Protein AF-A0A927RM85-F1 (afdb_monomer)

Secondary structure (DSSP, 8-state):
--------TTHHHHHHTSTT-----TTSSS--HHHHHHHHHHTT--S--------SS-HHHHHHHHHHHHHTT-

Solvent-accessible surface area (backbone atoms only — not comparable to full-atom values): 5017 Å² total; per-residue (Å²): 132,91,72,92,74,71,96,53,98,52,63,69,64,50,48,48,69,39,89,93,40,73,90,62,54,69,88,73,56,89,73,62,58,69,62,52,55,49,51,42,53,74,76,64,64,83,75,84,87,78,87,85,68,92,61,78,98,53,35,66,64,42,50,56,49,31,49,53,60,47,64,80,74,108

Mean predicted aligned error: 7.0 Å

Foldseek 3Di:
DPDPDPPDPQPQNVQCPDPPDDDDQAPPDDDPPLVVVVVCVVVPPPDDDDDDDDDDPCRPVSVVVNCVVVVVRD

Sequence (74 aa):
MLAFLQDTKGGVDALNACEGFKEVPLGEGEVDWVNYLKALKEIGFDGFLTIERECGDNPQADIEKAFSFLKTRI

Structure (mmCIF, N/CA/C/O backbone):
data_AF-A0A927RM85-F1
#
_entry.id   AF-A0A927RM85-F1
#
loop_
_atom_site.group_PDB
_atom_site.id
_atom_site.type_symbol
_atom_site.label_atom_id
_atom_site.label_alt_id
_atom_site.label_comp_id
_atom_site.label_asym_id
_atom_site.label_entity_id
_atom_site.label_seq_id
_atom_site.pdbx_PDB_ins_code
_atom_site.Cartn_x
_atom_site.Cartn_y
_atom_site.Cartn_z
_atom_site.occupancy
_atom_site.B_iso_or_equiv
_atom_site.auth_seq_id
_atom_site.auth_comp_id
_atom_site.auth_asym_id
_atom_site.auth_atom_id
_atom_site.pdbx_PDB_model_num
ATOM 1 N N . MET A 1 1 ? -2.077 -6.851 3.838 1.00 33.84 1 MET A N 1
ATOM 2 C CA . MET A 1 1 ? -1.415 -7.515 2.702 1.00 33.84 1 MET A CA 1
ATOM 3 C C . ME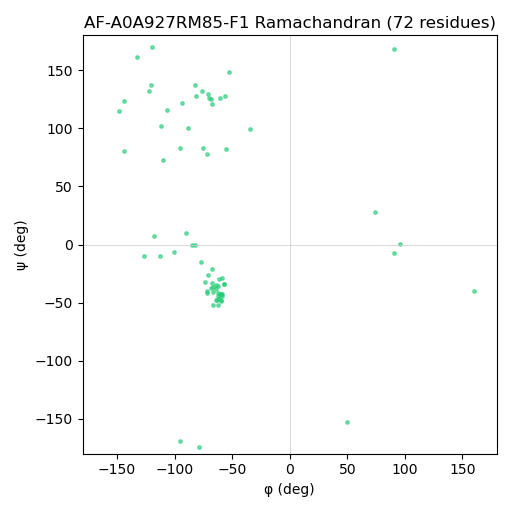T A 1 1 ? -2.136 -8.823 2.444 1.00 33.84 1 MET A C 1
ATOM 5 O O . MET A 1 1 ? -2.042 -9.723 3.263 1.00 33.84 1 MET A O 1
ATOM 9 N N . LEU A 1 2 ? -2.940 -8.891 1.387 1.00 29.34 2 LEU A N 1
ATOM 10 C CA . LEU A 1 2 ? -3.518 -10.145 0.902 1.00 29.34 2 LEU A CA 1
ATOM 11 C C . LEU A 1 2 ? -2.828 -10.457 -0.423 1.00 29.34 2 LEU A C 1
ATOM 13 O O . LEU A 1 2 ? -3.388 -10.279 -1.494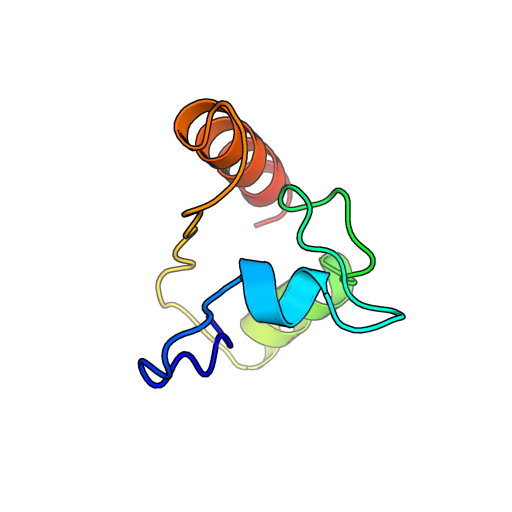 1.00 29.34 2 LEU A O 1
ATOM 17 N N . ALA A 1 3 ? -1.567 -10.860 -0.317 1.00 37.66 3 ALA A N 1
ATOM 18 C CA . ALA A 1 3 ? -0.890 -11.607 -1.357 1.00 37.66 3 ALA A CA 1
ATOM 19 C C . ALA A 1 3 ? -0.670 -12.997 -0.755 1.00 37.66 3 ALA A C 1
ATOM 21 O O . ALA A 1 3 ? 0.173 -13.176 0.122 1.00 37.66 3 ALA A O 1
ATOM 22 N N . PHE A 1 4 ? -1.494 -13.974 -1.142 1.00 35.00 4 PHE A N 1
ATOM 23 C CA . PHE A 1 4 ? -1.165 -15.377 -0.902 1.00 35.00 4 PHE A CA 1
ATOM 24 C C . PHE A 1 4 ? -0.024 -15.740 -1.855 1.00 35.00 4 PHE A C 1
ATOM 26 O O . PHE A 1 4 ? -0.249 -16.347 -2.895 1.00 35.00 4 PHE A O 1
ATOM 33 N N . LEU A 1 5 ? 1.200 -15.331 -1.525 1.00 40.66 5 LEU A N 1
ATOM 34 C CA . LEU A 1 5 ? 2.400 -15.818 -2.191 1.00 40.66 5 LEU A CA 1
ATOM 35 C C . LEU A 1 5 ? 2.948 -16.961 -1.341 1.00 40.66 5 LEU A C 1
ATOM 37 O O . LEU A 1 5 ? 3.807 -16.788 -0.481 1.00 40.66 5 LEU A O 1
ATOM 41 N N . GLN A 1 6 ? 2.393 -18.155 -1.550 1.00 40.88 6 GLN A N 1
ATOM 42 C CA . GLN A 1 6 ? 3.222 -19.341 -1.394 1.00 40.88 6 GLN A CA 1
ATOM 43 C C . GLN A 1 6 ? 4.189 -19.321 -2.573 1.00 40.88 6 GLN A C 1
ATOM 45 O O . GLN A 1 6 ? 3.751 -19.172 -3.709 1.00 40.88 6 GLN A O 1
ATOM 50 N N . ASP A 1 7 ? 5.484 -19.409 -2.278 1.00 45.59 7 ASP A N 1
ATOM 51 C CA . ASP A 1 7 ? 6.589 -19.490 -3.232 1.00 45.59 7 ASP A CA 1
ATOM 52 C C . ASP A 1 7 ? 6.381 -20.673 -4.200 1.00 45.59 7 ASP A C 1
ATOM 54 O O . ASP A 1 7 ? 6.853 -21.793 -4.005 1.00 45.59 7 ASP A O 1
ATOM 58 N N . THR A 1 8 ? 5.568 -20.443 -5.226 1.00 42.03 8 THR A N 1
ATOM 59 C CA . THR A 1 8 ? 5.400 -21.306 -6.385 1.00 42.03 8 THR A CA 1
ATOM 60 C C . THR A 1 8 ? 6.097 -20.595 -7.525 1.00 42.03 8 THR A C 1
ATOM 62 O O . THR A 1 8 ? 5.688 -19.493 -7.888 1.00 42.03 8 THR A O 1
ATOM 65 N N . LYS A 1 9 ? 7.160 -21.207 -8.061 1.00 48.62 9 LYS A N 1
ATOM 66 C CA . LYS A 1 9 ? 7.940 -20.730 -9.216 1.00 48.62 9 LYS A CA 1
ATOM 67 C C . LYS A 1 9 ? 7.036 -20.018 -10.242 1.00 48.62 9 LYS A C 1
ATOM 69 O O . LYS A 1 9 ? 6.348 -20.693 -11.002 1.00 48.62 9 LYS A O 1
ATOM 74 N N . GLY A 1 10 ? 7.013 -18.682 -10.232 1.00 55.03 10 GLY A N 1
ATOM 75 C CA . GLY A 1 10 ? 6.127 -17.891 -11.093 1.00 55.03 10 GLY A CA 1
ATOM 76 C C . GLY A 1 10 ? 5.878 -16.448 -10.640 1.00 55.03 10 GLY A C 1
ATOM 77 O O . GLY A 1 10 ? 5.886 -15.564 -11.488 1.00 55.03 10 GLY A O 1
ATOM 78 N N . GLY A 1 11 ? 5.706 -16.199 -9.335 1.00 66.00 11 GLY A N 1
ATOM 79 C CA . GLY A 1 11 ? 5.554 -14.843 -8.772 1.00 66.00 11 GLY A CA 1
ATOM 80 C C . GLY A 1 11 ? 4.509 -13.959 -9.478 1.00 66.00 11 GLY A C 1
ATOM 81 O O . GLY A 1 11 ? 3.550 -14.449 -10.078 1.00 66.00 11 GLY A O 1
ATOM 82 N N . VAL A 1 12 ? 4.708 -12.642 -9.424 1.00 65.88 12 VAL A N 1
ATOM 83 C CA . VAL A 1 12 ? 3.893 -11.635 -10.130 1.00 65.88 12 VAL A CA 1
ATOM 84 C C . VAL A 1 12 ? 3.855 -11.854 -11.647 1.00 65.88 12 VAL A C 1
ATOM 86 O O . VAL A 1 12 ? 2.825 -11.614 -12.278 1.00 65.88 12 VAL A O 1
ATOM 89 N N . ASP A 1 13 ? 4.938 -12.349 -12.247 1.00 69.31 13 ASP A N 1
ATOM 90 C CA . ASP A 1 13 ? 5.018 -12.575 -13.694 1.00 69.31 13 ASP A CA 1
ATOM 91 C C . ASP A 1 13 ? 4.019 -13.639 -14.167 1.00 69.31 13 ASP A C 1
ATOM 93 O O . ASP A 1 13 ? 3.378 -13.479 -15.206 1.00 69.31 13 ASP A O 1
ATOM 97 N N . ALA A 1 14 ? 3.817 -14.698 -13.377 1.00 68.12 14 ALA A N 1
ATOM 98 C CA . ALA A 1 14 ? 2.793 -15.702 -13.649 1.00 68.12 14 ALA A CA 1
ATOM 99 C C . ALA A 1 14 ? 1.373 -15.138 -13.499 1.00 68.12 14 ALA A C 1
ATOM 101 O O . ALA 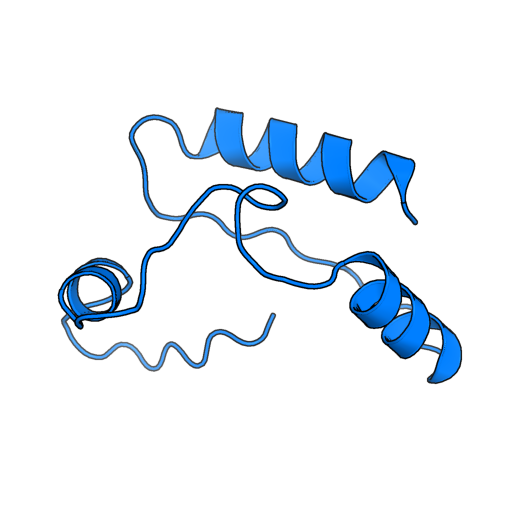A 1 14 ? 0.480 -15.536 -14.244 1.00 68.12 14 ALA A O 1
ATOM 102 N N . LEU A 1 15 ? 1.163 -14.196 -12.573 1.00 66.94 15 LEU A N 1
ATOM 103 C CA . LEU A 1 15 ? -0.131 -13.538 -12.391 1.00 66.94 15 LEU A CA 1
ATOM 104 C C . LEU A 1 15 ? -0.443 -12.577 -13.547 1.00 66.94 15 LEU A C 1
ATOM 106 O O . LEU A 1 15 ? -1.560 -12.576 -14.052 1.00 66.94 15 LEU A O 1
ATOM 110 N N . ASN A 1 16 ? 0.552 -11.815 -14.007 1.00 67.88 16 ASN A N 1
ATOM 111 C CA . ASN A 1 16 ? 0.434 -10.920 -15.162 1.00 67.88 16 ASN A CA 1
ATOM 112 C C . ASN A 1 16 ? 0.242 -11.672 -16.488 1.00 67.88 16 ASN A C 1
ATOM 114 O O . ASN A 1 16 ? -0.236 -11.092 -17.461 1.00 67.88 16 ASN A O 1
ATOM 118 N N . ALA A 1 17 ? 0.625 -12.951 -16.549 1.00 69.88 17 ALA A N 1
ATOM 119 C CA . ALA A 1 17 ? 0.379 -13.809 -17.704 1.00 69.88 17 ALA A CA 1
ATOM 120 C C . ALA A 1 17 ? -1.077 -14.313 -17.785 1.00 69.88 17 ALA A C 1
ATOM 122 O O . ALA A 1 17 ? -1.491 -14.799 -18.839 1.00 69.88 17 ALA A O 1
ATOM 123 N N . CYS A 1 18 ? -1.859 -14.206 -16.705 1.00 68.38 18 CYS A N 1
ATOM 124 C CA . CYS A 1 18 ? -3.286 -14.518 -16.718 1.00 68.38 18 CYS A CA 1
ATOM 125 C C . CYS A 1 18 ? -4.078 -13.387 -17.385 1.00 68.38 18 CYS A C 1
ATOM 127 O O . CYS A 1 18 ? -3.937 -12.215 -17.031 1.00 68.38 18 CYS A O 1
ATOM 129 N N . GLU A 1 19 ? -4.981 -13.731 -18.306 1.00 68.06 19 GLU A N 1
ATOM 130 C CA . GLU A 1 19 ? -5.906 -12.746 -18.868 1.00 68.06 19 GLU A CA 1
ATOM 131 C C . GLU A 1 19 ? -6.780 -12.141 -17.756 1.00 68.06 19 GLU A C 1
ATOM 133 O O . GLU A 1 19 ? -7.425 -12.857 -16.989 1.00 68.06 19 GLU A O 1
ATOM 138 N N . GLY A 1 20 ? -6.790 -10.809 -17.668 1.00 70.38 20 GLY A N 1
ATOM 139 C CA . GLY A 1 20 ? -7.599 -10.061 -16.701 1.00 70.38 20 GLY A CA 1
ATOM 140 C C . GLY A 1 20 ? -6.886 -9.655 -15.409 1.00 70.38 20 GLY A C 1
ATOM 141 O O . GLY A 1 20 ? -7.511 -8.998 -14.582 1.00 70.38 20 GLY A O 1
ATOM 142 N N . PHE A 1 21 ? -5.599 -9.976 -15.236 1.00 72.44 21 PHE A N 1
ATOM 143 C CA . PHE A 1 21 ? -4.808 -9.501 -14.099 1.00 72.44 21 PHE A CA 1
ATOM 144 C C . PHE A 1 21 ? -3.575 -8.731 -14.556 1.00 72.44 21 PHE A C 1
ATOM 146 O O . PHE A 1 21 ? -2.828 -9.162 -15.429 1.00 72.44 21 PHE A O 1
ATOM 153 N N . LYS A 1 22 ? -3.367 -7.566 -13.943 1.00 80.81 22 LYS A N 1
ATOM 1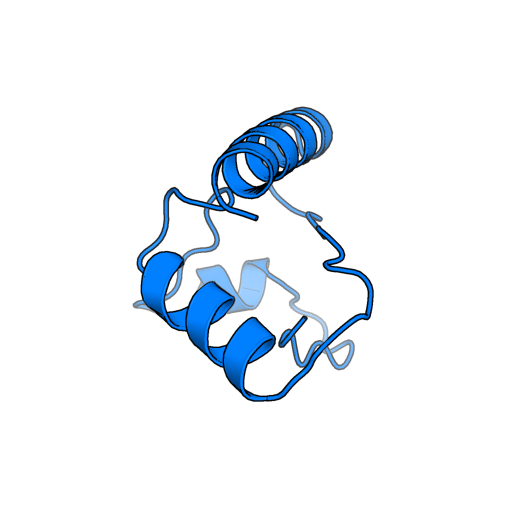54 C CA . LYS A 1 22 ? -2.164 -6.764 -14.126 1.00 80.81 22 LYS A CA 1
ATOM 155 C 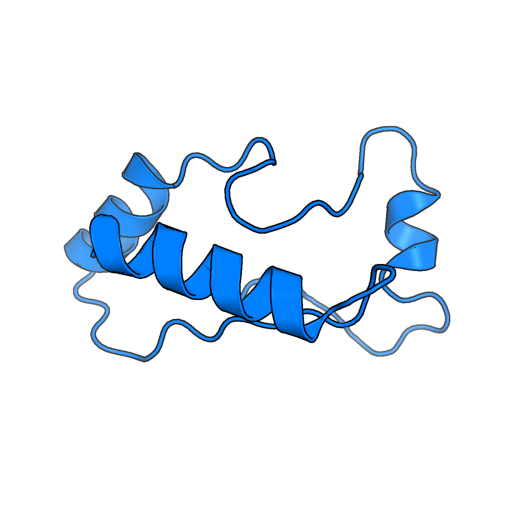C . LYS A 1 22 ? -1.796 -6.103 -12.810 1.00 80.81 22 LYS A C 1
ATOM 157 O O . LYS A 1 22 ? -2.591 -5.342 -12.258 1.00 80.81 22 LYS A O 1
ATOM 162 N N . GLU A 1 23 ? -0.582 -6.343 -12.335 1.00 79.69 23 GLU A N 1
ATOM 163 C CA . GLU A 1 23 ? -0.029 -5.537 -11.258 1.00 79.69 23 GLU A CA 1
ATOM 164 C C . GLU A 1 23 ? 0.305 -4.133 -11.781 1.00 79.69 23 GLU A C 1
ATOM 166 O O . GLU A 1 23 ? 0.976 -3.949 -12.799 1.00 79.69 23 GLU A O 1
ATOM 171 N N . VAL A 1 24 ? -0.169 -3.122 -11.064 1.00 87.50 24 VAL A N 1
ATOM 172 C CA . VAL A 1 24 ? 0.092 -1.705 -11.332 1.00 87.50 24 VAL A CA 1
ATOM 173 C C . VAL A 1 24 ? 0.482 -1.009 -10.031 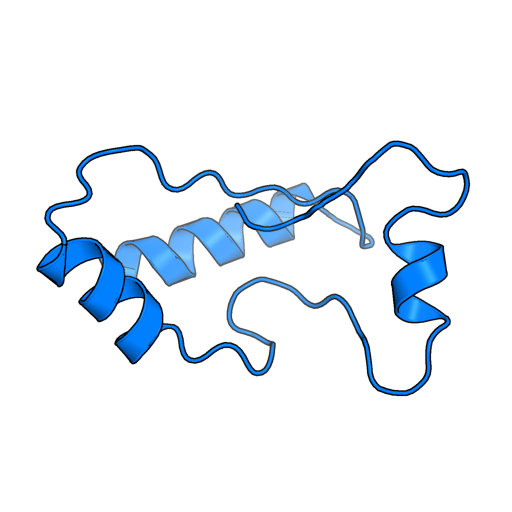1.00 87.50 24 VAL A C 1
ATOM 175 O O . VAL A 1 24 ? 0.259 -1.574 -8.957 1.00 87.50 24 VAL A O 1
ATOM 178 N N . PRO A 1 25 ? 1.117 0.174 -10.082 1.00 90.25 25 PRO A N 1
ATOM 179 C CA . PRO A 1 25 ? 1.395 0.942 -8.875 1.00 90.25 25 PRO A CA 1
ATOM 180 C C . PRO A 1 25 ? 0.137 1.162 -8.020 1.00 90.25 25 PRO A C 1
ATOM 182 O O . PRO A 1 25 ? -0.988 1.261 -8.521 1.00 90.25 25 PRO A O 1
ATOM 185 N N . LEU A 1 26 ? 0.328 1.240 -6.702 1.00 93.25 26 LEU A N 1
ATOM 186 C CA . LEU A 1 26 ? -0.759 1.446 -5.749 1.00 93.25 26 LEU A CA 1
ATOM 187 C C . LEU A 1 26 ? -1.537 2.727 -6.089 1.00 93.25 26 LEU A C 1
ATOM 189 O O . LEU A 1 26 ? -0.960 3.805 -6.198 1.00 93.25 26 LEU A O 1
ATOM 193 N N . GLY A 1 27 ? -2.860 2.604 -6.211 1.00 91.75 27 GLY A N 1
ATOM 194 C CA . GLY A 1 27 ? -3.749 3.718 -6.559 1.00 91.75 27 GLY A CA 1
ATOM 195 C C . GLY A 1 27 ? -3.998 3.896 -8.060 1.00 91.75 27 GLY A C 1
ATOM 196 O O . GLY A 1 27 ? -4.865 4.687 -8.419 1.00 91.75 27 GLY A O 1
ATOM 197 N N . GLU A 1 28 ? -3.304 3.147 -8.921 1.00 92.94 28 GLU A N 1
ATOM 198 C CA . GLU A 1 28 ? -3.515 3.153 -10.381 1.00 92.94 28 GLU A CA 1
ATOM 199 C C . GLU A 1 28 ? -4.355 1.960 -10.876 1.00 92.94 28 GLU A C 1
ATOM 201 O O . GLU A 1 28 ? -4.708 1.890 -12.050 1.00 92.94 28 GLU A O 1
ATOM 206 N N . GLY A 1 29 ? -4.670 1.015 -9.986 1.00 91.38 29 GLY A N 1
ATOM 207 C CA . GLY A 1 29 ? -5.526 -0.139 -10.270 1.00 91.38 29 GLY A CA 1
ATOM 208 C C . GLY A 1 29 ? -6.989 0.075 -9.889 1.00 91.38 29 GLY A C 1
ATOM 209 O O . GLY A 1 29 ? -7.411 1.165 -9.513 1.00 91.38 29 GLY A O 1
ATOM 210 N N . GLU A 1 30 ? -7.760 -1.009 -9.919 1.00 91.81 30 GLU A N 1
ATOM 211 C CA . GLU A 1 30 ? -9.216 -0.987 -9.704 1.00 91.81 30 GLU A CA 1
ATOM 212 C C . GLU A 1 30 ? -9.638 -1.159 -8.232 1.00 91.81 30 GLU A C 1
ATOM 214 O O . GLU A 1 30 ? -10.815 -1.340 -7.924 1.00 91.81 30 GLU A O 1
ATOM 219 N N . VAL A 1 31 ? -8.688 -1.110 -7.293 1.00 93.06 31 VAL A N 1
ATOM 220 C CA . VAL A 1 31 ? -8.984 -1.232 -5.858 1.00 93.06 31 VAL A CA 1
ATOM 221 C C . VAL A 1 31 ? -9.749 0.001 -5.369 1.00 93.06 31 VAL A C 1
ATOM 223 O O . VAL A 1 31 ? -9.263 1.130 -5.464 1.00 93.06 31 VAL A O 1
ATOM 226 N N . ASP A 1 32 ? -10.914 -0.217 -4.756 1.00 95.81 32 ASP A N 1
ATOM 227 C CA . ASP A 1 32 ? -11.671 0.827 -4.058 1.00 95.81 32 ASP A CA 1
ATOM 228 C C . ASP A 1 32 ? -11.022 1.163 -2.706 1.00 95.81 32 ASP A C 1
ATOM 230 O O . ASP A 1 32 ? -11.398 0.667 -1.640 1.00 95.81 32 ASP A O 1
ATOM 234 N N . TRP A 1 33 ? -10.010 2.028 -2.755 1.00 95.56 33 TRP A N 1
ATOM 235 C CA . TRP A 1 33 ? -9.248 2.448 -1.580 1.00 95.56 33 TRP A CA 1
ATOM 236 C C . TRP A 1 33 ? -10.087 3.168 -0.526 1.00 95.56 33 TRP A C 1
ATOM 238 O O . TRP A 1 33 ? -9.768 3.080 0.658 1.00 95.56 33 TRP A O 1
ATOM 248 N N . VAL A 1 34 ? -11.148 3.873 -0.929 1.00 95.38 34 VAL A N 1
ATOM 249 C CA . VAL A 1 34 ? -11.994 4.620 0.010 1.00 95.38 34 VAL A CA 1
ATOM 250 C C . VAL A 1 34 ? -12.724 3.644 0.920 1.00 95.38 34 VAL A C 1
ATOM 252 O O . VAL A 1 34 ? -12.627 3.751 2.144 1.00 95.38 34 VAL A O 1
ATOM 255 N N . ASN A 1 35 ? -13.410 2.661 0.336 1.00 97.50 35 ASN A N 1
ATOM 256 C CA . ASN A 1 35 ? -14.142 1.675 1.123 1.00 97.50 35 ASN A CA 1
ATOM 257 C C . ASN A 1 35 ? -13.210 0.676 1.817 1.00 97.50 35 ASN A C 1
ATOM 259 O O . ASN A 1 35 ? -13.497 0.275 2.943 1.00 97.50 35 ASN A O 1
ATOM 263 N N . TYR A 1 36 ? -12.067 0.338 1.217 1.00 96.62 36 TYR A N 1
ATOM 264 C CA . TYR A 1 36 ? -11.075 -0.534 1.847 1.00 96.62 36 TYR A CA 1
ATOM 265 C C . TYR A 1 36 ? -10.507 0.066 3.144 1.00 96.62 36 TYR A C 1
ATOM 267 O O . TYR A 1 36 ? -10.550 -0.570 4.198 1.00 96.62 36 TYR A O 1
ATOM 275 N N . LEU A 1 37 ? -10.028 1.316 3.103 1.00 96.38 37 LEU A N 1
ATOM 276 C CA . LEU A 1 37 ? -9.483 1.989 4.289 1.00 96.38 37 LEU A CA 1
ATOM 277 C C . LEU A 1 37 ? -10.567 2.260 5.340 1.00 96.38 37 LEU A C 1
ATOM 279 O O . LEU A 1 37 ? -10.320 2.113 6.538 1.00 96.38 37 LEU A O 1
ATOM 283 N N . LYS A 1 38 ? -11.786 2.603 4.899 1.00 97.12 38 LYS A N 1
ATOM 284 C CA . LYS A 1 38 ? -12.942 2.756 5.787 1.00 97.12 38 LYS A CA 1
ATOM 285 C C . LYS A 1 38 ? -13.248 1.459 6.537 1.00 97.12 38 LYS A C 1
AT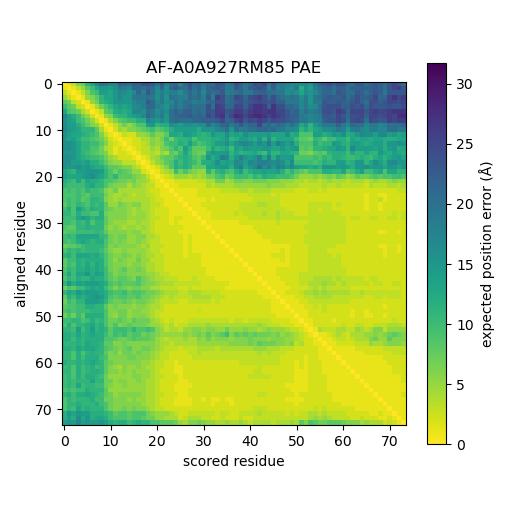OM 287 O O . LYS A 1 38 ? -13.378 1.502 7.757 1.00 97.12 38 LYS A O 1
ATOM 292 N N . ALA A 1 39 ? -13.297 0.323 5.842 1.00 98.06 39 ALA A N 1
ATOM 293 C CA . ALA A 1 39 ? -13.571 -0.972 6.456 1.00 98.06 39 ALA A CA 1
ATOM 294 C C . ALA A 1 39 ? -12.517 -1.344 7.513 1.00 98.06 39 ALA A C 1
ATOM 296 O O . ALA A 1 39 ? -12.878 -1.783 8.602 1.00 98.06 39 ALA A O 1
ATOM 297 N N . LEU A 1 40 ? -11.226 -1.103 7.239 1.00 97.44 40 LEU A N 1
ATOM 298 C CA . LEU A 1 40 ? -10.153 -1.325 8.221 1.00 97.44 40 LEU A CA 1
ATOM 299 C C . LEU A 1 40 ? -10.359 -0.491 9.493 1.00 97.44 40 LEU A C 1
ATOM 301 O O . LEU A 1 40 ? -10.212 -0.998 10.605 1.00 97.44 40 LEU A O 1
ATOM 305 N N . LYS A 1 41 ? -10.753 0.775 9.340 1.00 96.44 41 LYS A N 1
ATOM 306 C CA . LYS A 1 41 ? -11.049 1.655 10.475 1.00 96.44 41 LYS A CA 1
ATOM 307 C C . LYS A 1 41 ? -12.283 1.201 11.258 1.00 96.44 41 LYS A C 1
ATOM 309 O O . LYS A 1 41 ? -12.269 1.248 12.484 1.00 96.44 41 LYS A O 1
ATOM 314 N N . GLU A 1 42 ? -13.337 0.762 10.574 1.00 98.31 42 GLU A N 1
ATOM 315 C CA . GLU A 1 42 ? -14.594 0.317 11.194 1.00 98.31 42 GLU A CA 1
ATOM 316 C C . GLU A 1 42 ? -14.421 -0.924 12.071 1.00 98.31 42 GLU A C 1
ATOM 318 O O . GLU A 1 42 ? -15.059 -1.026 13.117 1.00 98.31 42 GLU A O 1
ATOM 323 N N . ILE A 1 43 ? -13.523 -1.835 11.692 1.00 98.31 43 ILE A N 1
ATOM 324 C CA . ILE A 1 43 ? -13.200 -3.014 12.507 1.00 98.31 43 ILE A CA 1
ATOM 325 C C . ILE A 1 43 ? -12.180 -2.724 13.619 1.00 98.31 43 ILE A C 1
ATOM 327 O O . ILE A 1 43 ? -11.825 -3.634 14.365 1.00 98.31 43 ILE A O 1
ATOM 331 N N . GLY A 1 44 ? -11.697 -1.482 13.736 1.00 97.94 44 GLY A N 1
ATOM 332 C CA . GLY A 1 44 ? -10.721 -1.085 14.750 1.00 97.94 44 GLY A CA 1
ATOM 333 C C . GLY A 1 44 ? -9.295 -1.572 14.482 1.00 97.94 44 GLY A C 1
ATOM 334 O O . GLY A 1 44 ? -8.548 -1.784 15.431 1.00 97.94 44 GLY A O 1
ATOM 335 N N . PHE A 1 45 ? -8.905 -1.767 13.217 1.00 96.88 45 PHE A N 1
ATOM 336 C CA . PHE A 1 45 ? -7.525 -2.118 12.879 1.00 96.88 45 PHE A CA 1
ATOM 337 C C . PHE A 1 45 ? -6.576 -0.945 13.180 1.00 96.88 45 PHE A C 1
ATOM 339 O O . PHE A 1 45 ? -6.721 0.134 12.604 1.00 96.88 45 PHE A O 1
ATOM 346 N N . ASP A 1 46 ? -5.587 -1.170 14.046 1.00 96.12 46 ASP A N 1
ATOM 347 C CA . ASP A 1 46 ? -4.584 -0.181 14.476 1.00 96.12 46 ASP A CA 1
ATOM 348 C C . ASP A 1 46 ? -3.138 -0.563 14.099 1.00 96.12 46 ASP A C 1
ATOM 350 O O . ASP A 1 46 ? -2.180 0.103 14.496 1.00 96.12 46 ASP A O 1
ATOM 354 N N . GLY A 1 47 ? -2.978 -1.635 13.319 1.00 95.31 47 GLY A N 1
ATOM 355 C CA . GLY A 1 47 ? -1.683 -2.135 12.875 1.00 95.31 47 GLY A CA 1
ATOM 356 C C . GLY A 1 47 ? -1.077 -1.344 11.713 1.00 95.31 47 GLY A C 1
ATOM 357 O O . GLY A 1 47 ? -1.600 -0.335 11.238 1.00 95.31 47 GLY A O 1
ATOM 358 N N . PHE A 1 48 ? 0.049 -1.842 11.203 1.00 95.31 48 PHE A N 1
ATOM 359 C CA . PHE A 1 48 ? 0.756 -1.216 10.088 1.00 95.31 48 PHE A CA 1
ATOM 360 C C . PHE A 1 48 ? 0.155 -1.594 8.728 1.00 95.31 48 PHE A C 1
ATOM 362 O O . PHE A 1 48 ? -0.123 -2.762 8.450 1.00 95.31 48 PHE A O 1
ATOM 369 N N . LEU A 1 49 ? 0.027 -0.600 7.845 1.00 94.25 49 LEU A N 1
ATOM 370 C CA . LEU A 1 49 ? -0.170 -0.817 6.414 1.00 94.25 49 LEU A CA 1
ATOM 371 C C . LEU A 1 49 ? 1.202 -0.921 5.739 1.00 94.25 49 LEU A C 1
ATOM 373 O O . LEU A 1 49 ? 1.852 0.092 5.485 1.00 94.25 49 LEU A O 1
ATOM 377 N N . THR A 1 50 ? 1.647 -2.145 5.469 1.00 94.69 50 THR A N 1
ATOM 378 C CA . THR A 1 50 ? 2.906 -2.400 4.756 1.00 94.69 50 THR A CA 1
ATOM 379 C C . THR A 1 50 ? 2.702 -2.264 3.249 1.00 94.69 50 THR A C 1
ATOM 381 O O . THR A 1 50 ? 1.797 -2.884 2.689 1.00 94.69 50 THR A O 1
ATOM 384 N N . ILE A 1 51 ? 3.544 -1.455 2.603 1.00 92.75 51 ILE A N 1
ATOM 385 C CA . ILE A 1 51 ? 3.643 -1.358 1.143 1.00 92.75 51 ILE A CA 1
ATOM 386 C C . ILE A 1 51 ? 4.746 -2.317 0.707 1.00 92.75 51 ILE A C 1
ATOM 388 O O . ILE A 1 51 ? 5.888 -2.157 1.134 1.00 92.75 51 ILE A O 1
ATOM 392 N N . GLU A 1 52 ? 4.411 -3.273 -0.152 1.00 88.81 52 GLU A N 1
ATOM 393 C CA . GLU A 1 52 ? 5.390 -4.141 -0.804 1.00 88.81 52 GLU A CA 1
ATOM 394 C C . GLU A 1 52 ? 5.292 -3.987 -2.318 1.00 88.81 52 GLU A C 1
ATOM 396 O O . GLU A 1 52 ? 4.198 -3.879 -2.876 1.00 88.81 52 GLU A O 1
ATOM 401 N N . ARG A 1 53 ? 6.457 -3.924 -2.965 1.00 87.25 53 ARG A N 1
ATOM 402 C CA . ARG A 1 53 ? 6.600 -3.790 -4.411 1.00 87.25 53 ARG A CA 1
ATOM 403 C C . ARG A 1 53 ? 7.872 -4.501 -4.849 1.00 87.25 53 ARG A C 1
ATOM 405 O O . ARG A 1 53 ? 8.965 -4.075 -4.485 1.00 87.25 53 ARG A O 1
ATOM 412 N N . GLU A 1 54 ? 7.716 -5.561 -5.631 1.00 80.75 54 GLU A N 1
ATOM 413 C CA . GLU A 1 54 ? 8.831 -6.382 -6.125 1.00 80.75 54 GLU A CA 1
ATOM 414 C C . GLU A 1 54 ? 9.041 -6.287 -7.644 1.00 80.75 54 GLU A C 1
ATOM 416 O O . GLU A 1 54 ? 10.077 -6.713 -8.151 1.00 80.75 54 GLU A O 1
ATOM 421 N N . CYS A 1 55 ? 8.098 -5.669 -8.363 1.00 78.75 55 CYS A N 1
ATOM 422 C CA . CYS A 1 55 ? 8.093 -5.588 -9.823 1.00 78.75 55 CYS A CA 1
ATOM 423 C C . CYS A 1 55 ? 8.137 -4.149 -10.359 1.00 78.75 55 CYS A C 1
ATOM 425 O O . CYS A 1 55 ? 7.945 -3.169 -9.632 1.00 78.75 55 CYS A O 1
ATOM 427 N N . GLY A 1 56 ? 8.351 -4.038 -11.673 1.00 80.25 56 GLY A N 1
ATOM 428 C CA . GLY A 1 56 ? 8.467 -2.773 -12.399 1.00 80.25 56 GLY A CA 1
ATOM 429 C C . GLY A 1 56 ? 9.903 -2.252 -12.493 1.00 80.25 56 GLY A C 1
ATOM 430 O O . GLY A 1 56 ? 10.811 -2.740 -11.825 1.00 80.25 56 GLY A O 1
ATOM 431 N N . ASP A 1 57 ? 10.104 -1.242 -13.340 1.00 89.50 57 ASP A N 1
ATOM 432 C CA . ASP A 1 57 ? 11.444 -0.732 -13.673 1.00 89.50 57 ASP A CA 1
ATOM 433 C C . ASP A 1 57 ? 12.108 0.031 -12.513 1.00 89.50 57 ASP A C 1
ATOM 435 O O . ASP A 1 57 ? 13.333 0.120 -12.439 1.00 89.50 57 ASP A O 1
ATOM 439 N N . ASN A 1 58 ? 11.307 0.609 -11.610 1.00 93.25 58 ASN A N 1
ATOM 440 C CA . ASN A 1 58 ? 11.794 1.353 -10.449 1.00 93.25 58 ASN A CA 1
ATOM 441 C C . ASN A 1 58 ? 10.894 1.132 -9.215 1.00 93.25 58 ASN A C 1
ATOM 443 O O . ASN A 1 58 ? 10.068 1.993 -8.888 1.00 93.25 58 ASN A O 1
ATOM 447 N N . PRO A 1 59 ? 11.065 0.001 -8.502 1.00 90.56 59 PRO A N 1
ATOM 448 C CA . PRO A 1 59 ? 10.253 -0.341 -7.333 1.00 90.56 59 PRO A CA 1
ATOM 449 C C . PRO A 1 59 ? 10.289 0.722 -6.228 1.00 90.56 59 PRO A C 1
ATOM 451 O O . PRO A 1 59 ? 9.277 0.970 -5.577 1.00 90.56 59 PRO A O 1
ATOM 454 N N . GLN A 1 60 ? 11.427 1.401 -6.040 1.00 94.56 60 GLN A N 1
ATOM 455 C CA . GLN A 1 60 ? 11.558 2.463 -5.040 1.00 94.56 60 GLN A CA 1
ATOM 456 C C . GLN A 1 60 ? 10.627 3.644 -5.344 1.00 94.56 60 GLN A C 1
ATOM 458 O O . GLN A 1 60 ? 9.905 4.101 -4.459 1.00 94.56 60 GLN A O 1
ATOM 463 N N . ALA A 1 61 ? 10.609 4.121 -6.591 1.00 94.88 61 ALA A N 1
ATOM 464 C CA . ALA A 1 61 ? 9.737 5.226 -6.983 1.00 94.88 61 ALA A CA 1
ATOM 465 C C . ALA A 1 61 ? 8.249 4.863 -6.830 1.00 94.88 61 ALA A C 1
ATOM 467 O O . ALA A 1 61 ? 7.438 5.705 -6.441 1.00 94.88 61 ALA A O 1
ATOM 468 N N . ASP A 1 62 ? 7.886 3.608 -7.095 1.00 94.12 62 ASP A N 1
ATOM 469 C CA . ASP A 1 62 ? 6.519 3.121 -6.899 1.00 94.12 62 ASP A CA 1
ATOM 470 C C . ASP A 1 62 ? 6.139 3.063 -5.410 1.00 94.12 62 ASP A C 1
ATOM 472 O O . ASP A 1 62 ? 5.025 3.451 -5.051 1.00 94.12 62 ASP A O 1
ATOM 476 N N . ILE A 1 63 ? 7.070 2.681 -4.526 1.00 95.12 63 ILE A N 1
ATOM 477 C CA . ILE A 1 63 ? 6.875 2.738 -3.067 1.00 95.12 63 ILE A CA 1
ATOM 478 C C . ILE A 1 63 ? 6.667 4.185 -2.596 1.00 95.12 63 ILE A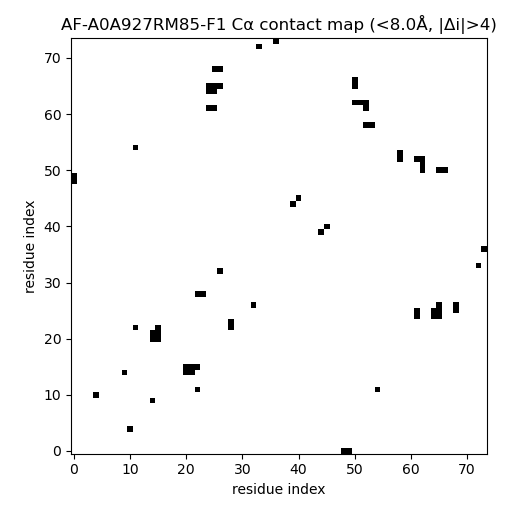 C 1
ATOM 480 O O . ILE A 1 63 ? 5.752 4.451 -1.814 1.00 95.12 63 ILE A O 1
ATOM 484 N N . GLU A 1 64 ? 7.466 5.138 -3.080 1.00 96.12 64 GLU A N 1
ATOM 485 C CA . GLU A 1 64 ? 7.343 6.559 -2.717 1.00 96.12 64 GLU A CA 1
ATOM 486 C C . GLU A 1 64 ? 5.984 7.148 -3.138 1.00 96.12 64 GLU A C 1
ATOM 488 O O . GLU A 1 64 ? 5.328 7.865 -2.366 1.00 96.12 64 GLU A O 1
ATOM 493 N N . LYS A 1 65 ? 5.514 6.802 -4.343 1.00 95.56 65 LYS A N 1
ATOM 494 C CA . LYS A 1 65 ? 4.176 7.173 -4.829 1.00 95.56 65 LYS A CA 1
ATOM 495 C C . LYS A 1 65 ? 3.072 6.538 -3.989 1.00 95.56 65 LYS A C 1
ATOM 497 O O . LYS A 1 65 ? 2.154 7.240 -3.565 1.00 95.56 65 LYS A O 1
ATOM 502 N N . ALA A 1 66 ? 3.174 5.238 -3.716 1.00 95.81 66 ALA A N 1
ATOM 503 C CA . ALA A 1 66 ? 2.215 4.495 -2.905 1.00 95.81 66 ALA A CA 1
ATOM 504 C C . ALA A 1 66 ? 2.090 5.083 -1.491 1.00 95.81 66 ALA A C 1
ATOM 506 O O . ALA A 1 66 ? 0.982 5.294 -0.993 1.00 95.81 66 ALA A O 1
ATOM 507 N N . PHE A 1 67 ? 3.224 5.419 -0.866 1.00 96.06 67 PHE A N 1
ATOM 508 C CA . PHE A 1 67 ? 3.259 6.081 0.434 1.00 96.06 67 PHE A CA 1
ATOM 509 C C . PHE A 1 67 ? 2.538 7.426 0.384 1.00 96.06 67 PHE A C 1
ATOM 511 O O . PHE A 1 67 ? 1.665 7.688 1.212 1.00 96.06 67 PHE A O 1
ATOM 518 N N . SER A 1 68 ? 2.854 8.254 -0.614 1.00 97.25 68 SER A N 1
ATOM 519 C CA . SER A 1 68 ? 2.220 9.562 -0.794 1.00 97.25 68 SER A CA 1
ATOM 520 C C . SER A 1 68 ? 0.705 9.432 -0.991 1.00 97.25 68 SER A C 1
ATOM 522 O O . SER A 1 68 ? -0.060 10.165 -0.369 1.00 97.25 68 SER A O 1
ATOM 524 N N . PHE A 1 69 ? 0.259 8.458 -1.790 1.00 96.31 69 PHE A N 1
ATOM 525 C CA . PHE A 1 69 ? -1.158 8.183 -2.034 1.00 96.31 69 PHE A CA 1
ATOM 526 C C . PHE A 1 69 ? -1.919 7.798 -0.759 1.00 96.31 69 PHE A C 1
ATOM 528 O O . PHE A 1 69 ? -3.026 8.298 -0.529 1.00 96.31 69 PHE A O 1
ATOM 535 N N . LEU A 1 70 ? -1.344 6.907 0.057 1.00 96.06 70 LEU A N 1
ATOM 536 C CA . LEU A 1 70 ? -1.954 6.461 1.310 1.00 96.06 70 LEU A CA 1
ATOM 537 C C 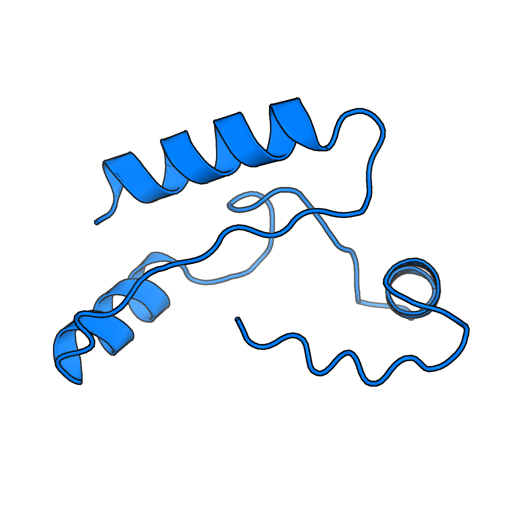. LEU A 1 70 ? -1.920 7.565 2.365 1.00 96.06 70 LEU A C 1
ATOM 539 O O . LEU A 1 70 ? -2.915 7.776 3.052 1.00 96.06 70 LEU A O 1
ATOM 543 N N . LYS A 1 71 ? -0.821 8.324 2.457 1.00 95.62 71 LYS A N 1
ATOM 544 C CA . LYS A 1 71 ? -0.646 9.388 3.453 1.00 95.62 71 LYS A CA 1
ATOM 545 C C . LYS A 1 71 ? -1.713 10.481 3.364 1.00 95.62 71 LYS A C 1
ATOM 547 O O . LYS A 1 71 ? -2.031 11.081 4.384 1.00 95.62 71 LYS A O 1
ATOM 552 N N . THR A 1 72 ? -2.281 10.731 2.183 1.00 95.25 72 THR A N 1
ATOM 553 C CA . THR A 1 72 ? -3.375 11.702 2.004 1.00 95.25 72 THR A CA 1
ATOM 554 C C . THR A 1 72 ? -4.771 11.130 2.285 1.00 95.25 72 THR A C 1
ATOM 556 O O . THR A 1 72 ? -5.753 11.841 2.088 1.00 95.25 72 THR A O 1
ATOM 559 N N . ARG A 1 73 ? -4.892 9.845 2.647 1.00 92.31 73 ARG A N 1
ATOM 560 C CA . ARG A 1 73 ? -6.174 9.119 2.777 1.00 92.31 73 ARG A CA 1
ATOM 561 C C . ARG A 1 73 ? -6.385 8.429 4.127 1.00 92.31 73 ARG A C 1
ATOM 563 O O . ARG A 1 73 ? -7.492 7.949 4.365 1.00 92.31 73 ARG A O 1
ATOM 570 N N . ILE A 1 74 ? -5.356 8.361 4.968 1.00 88.25 74 ILE A N 1
ATOM 571 C CA . ILE A 1 74 ? -5.408 7.778 6.319 1.00 88.25 74 ILE A CA 1
ATOM 572 C C . ILE A 1 74 ? -5.516 8.852 7.397 1.00 88.25 74 ILE A C 1
ATOM 574 O O . ILE A 1 74 ? -4.905 9.931 7.220 1.00 88.25 74 ILE A O 1
#

Radius of gyration: 13.69 Å; Cα contacts (8 Å, |Δi|>4): 35; chains: 1; bounding box: 26×33×34 Å

pLDDT: mean 82.34, std 19.19, range [29.34, 98.31]